Protein AF-A0AAF0ZGZ5-F1 (afdb_monomer)

Solvent-accessible surface area (backbone atoms only — not comparable to full-atom values): 4679 Å² total; per-residue (Å²): 114,68,68,62,56,51,60,70,40,89,78,68,78,71,88,47,71,77,56,44,67,52,43,58,57,54,41,50,35,44,74,71,61,78,50,84,91,77,93,70,59,74,95,71,39,62,65,47,58,83,79,44,96,63,59,67,68,60,42,47,56,33,31,50,75,71,70,44,83,66,88,126

Structure (mmCIF, N/CA/C/O backbone):
data_AF-A0AAF0ZGZ5-F1
#
_entry.id   AF-A0AAF0ZGZ5-F1
#
loop_
_atom_site.group_PDB
_atom_site.id
_atom_site.type_symbol
_atom_site.label_atom_id
_atom_site.label_alt_id
_atom_site.label_comp_id
_atom_site.label_asym_id
_atom_site.label_entity_id
_atom_site.label_seq_id
_atom_site.pdbx_PDB_ins_code
_atom_site.Cartn_x
_atom_site.Cartn_y
_atom_site.Cartn_z
_atom_site.occupancy
_atom_site.B_iso_or_equiv
_atom_site.auth_seq_id
_atom_site.auth_comp_id
_atom_site.auth_asym_id
_atom_site.auth_atom_id
_atom_site.pdbx_PDB_model_num
ATOM 1 N N . GLN A 1 1 ? 5.593 3.495 1.424 1.00 58.12 1 GLN A N 1
ATOM 2 C CA . GLN A 1 1 ? 5.621 2.601 2.609 1.00 58.12 1 GLN A CA 1
ATOM 3 C C . GLN A 1 1 ? 4.866 3.175 3.812 1.00 58.12 1 GLN A C 1
ATOM 5 O O . GLN A 1 1 ? 4.132 2.426 4.447 1.00 58.12 1 GLN A O 1
ATOM 10 N N . ALA A 1 2 ? 4.957 4.485 4.083 1.00 68.94 2 ALA A N 1
ATOM 11 C CA . ALA A 1 2 ? 4.280 5.134 5.217 1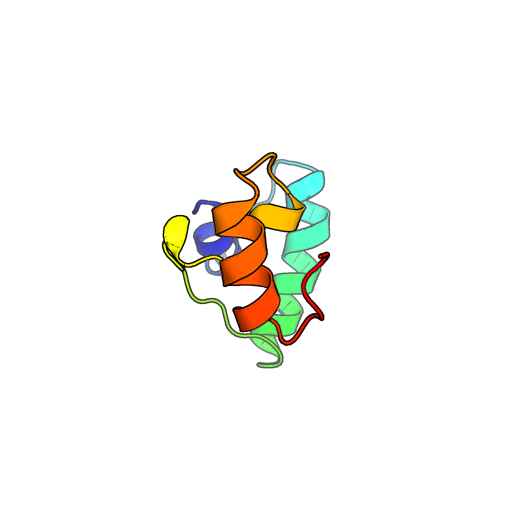.00 68.94 2 ALA A CA 1
ATOM 12 C C . ALA A 1 2 ? 2.770 4.831 5.334 1.00 68.94 2 ALA A C 1
ATOM 14 O O . ALA A 1 2 ? 2.279 4.585 6.429 1.00 68.94 2 ALA A O 1
ATOM 15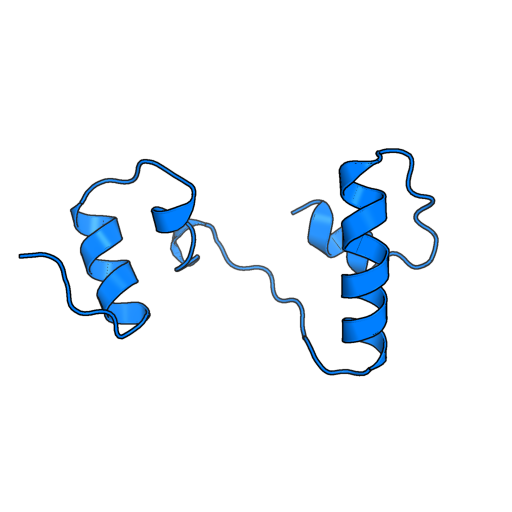 N N . SER A 1 3 ? 2.038 4.768 4.219 1.00 72.31 3 SER A N 1
ATOM 16 C CA . SER A 1 3 ? 0.583 4.557 4.233 1.00 72.31 3 SER A CA 1
ATOM 17 C C . SER A 1 3 ? 0.147 3.197 4.793 1.00 72.31 3 SER A C 1
ATOM 19 O O . SER A 1 3 ? -0.870 3.128 5.474 1.00 72.31 3 SER A O 1
ATOM 21 N N . ILE A 1 4 ? 0.916 2.125 4.556 1.00 79.62 4 ILE A N 1
ATOM 22 C CA . ILE A 1 4 ? 0.603 0.786 5.092 1.00 79.62 4 ILE A CA 1
ATOM 23 C C . ILE A 1 4 ? 0.805 0.772 6.611 1.00 79.62 4 ILE A C 1
ATOM 25 O O . ILE A 1 4 ? -0.036 0.253 7.341 1.00 79.62 4 ILE A O 1
ATOM 29 N N . LEU A 1 5 ? 1.899 1.374 7.087 1.00 80.69 5 LEU A N 1
ATOM 30 C CA . LEU A 1 5 ? 2.184 1.509 8.518 1.00 80.69 5 LEU A CA 1
ATOM 31 C C . LEU A 1 5 ? 1.104 2.340 9.222 1.00 80.69 5 LEU A C 1
ATOM 33 O O . LEU A 1 5 ? 0.615 1.946 10.275 1.00 80.69 5 LEU A O 1
ATOM 37 N N . ILE A 1 6 ? 0.678 3.445 8.605 1.00 80.38 6 ILE A N 1
ATOM 38 C CA . ILE A 1 6 ? -0.395 4.307 9.115 1.00 80.38 6 ILE A CA 1
ATOM 39 C C . ILE A 1 6 ? -1.740 3.564 9.171 1.00 80.38 6 ILE A C 1
ATOM 41 O O . ILE A 1 6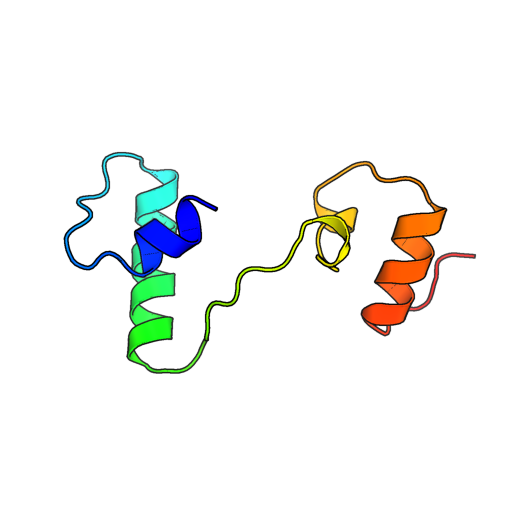 ? -2.451 3.668 10.167 1.00 80.38 6 ILE A O 1
ATOM 45 N N . ALA A 1 7 ? -2.084 2.779 8.146 1.00 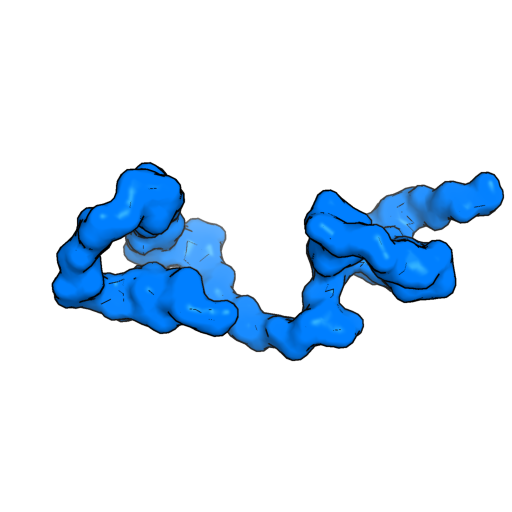78.88 7 ALA A N 1
ATOM 46 C CA . ALA A 1 7 ? -3.321 1.995 8.129 1.00 78.88 7 ALA A CA 1
ATOM 47 C C . ALA A 1 7 ? -3.361 0.922 9.232 1.00 78.88 7 ALA A C 1
ATOM 49 O O . ALA A 1 7 ? -4.423 0.659 9.794 1.00 78.88 7 ALA A O 1
ATOM 50 N N . LYS A 1 8 ? -2.207 0.330 9.567 1.00 78.81 8 LYS A N 1
ATOM 51 C CA . LYS A 1 8 ? -2.080 -0.651 10.657 1.00 78.81 8 LYS A CA 1
ATOM 52 C C . LYS A 1 8 ? -1.996 -0.013 12.046 1.00 78.81 8 LYS A C 1
ATOM 54 O O . LYS A 1 8 ? -2.279 -0.684 13.034 1.00 78.81 8 LYS A O 1
ATOM 59 N N . ASN A 1 9 ? -1.617 1.259 12.143 1.00 79.88 9 ASN A N 1
ATOM 60 C CA . ASN A 1 9 ? -1.490 1.944 13.422 1.00 79.88 9 ASN A CA 1
ATOM 61 C C . ASN A 1 9 ? -2.871 2.376 13.945 1.00 79.88 9 ASN A C 1
ATOM 63 O O . ASN A 1 9 ? -3.532 3.257 13.389 1.00 79.88 9 ASN A O 1
ATOM 67 N N . SER A 1 10 ? -3.307 1.762 15.045 1.00 72.94 10 SER A N 1
ATOM 68 C CA . SER A 1 10 ? -4.582 2.073 15.695 1.00 72.94 10 SER A CA 1
ATOM 69 C C . SER A 1 10 ? -4.605 3.451 16.365 1.00 72.94 10 SER A C 1
ATOM 71 O O . SER A 1 10 ? -5.691 4.024 16.468 1.00 72.94 10 SER A O 1
ATOM 73 N N . VAL A 1 11 ? -3.434 3.975 16.748 1.00 76.38 11 VAL A N 1
ATOM 74 C CA . VAL A 1 11 ? -3.204 5.183 17.566 1.00 76.38 11 VAL A CA 1
ATOM 75 C C . VAL A 1 11 ? -2.802 6.402 16.718 1.00 76.38 11 VAL A C 1
ATOM 77 O O . VAL A 1 11 ? -2.681 7.513 17.229 1.00 76.38 11 VAL A O 1
ATOM 80 N N . TYR A 1 12 ? -2.588 6.236 15.408 1.00 77.12 12 TYR A N 1
ATOM 81 C CA . TYR A 1 12 ? -2.203 7.347 14.537 1.00 77.12 12 TYR A CA 1
ATOM 82 C C . TYR A 1 12 ? -3.321 8.400 14.464 1.00 77.12 12 TYR A C 1
ATOM 84 O O . TYR A 1 12 ? -4.387 8.150 13.904 1.00 77.12 12 TYR A O 1
ATOM 92 N N . ASN A 1 13 ? -3.053 9.581 15.029 1.00 67.75 13 ASN A N 1
ATOM 93 C CA . ASN A 1 13 ? -3.960 10.724 15.011 1.00 67.75 13 ASN A CA 1
ATOM 94 C C . ASN A 1 13 ? -3.623 11.619 13.806 1.00 67.75 13 ASN A C 1
ATOM 96 O O . ASN A 1 13 ? -2.534 12.193 13.707 1.00 67.75 13 ASN A O 1
ATOM 100 N N . GLU A 1 14 ? -4.523 11.655 12.829 1.00 70.25 14 GLU A N 1
ATOM 101 C CA . GLU A 1 14 ? -4.216 12.053 11.456 1.00 70.25 14 GLU A CA 1
ATOM 102 C C . GLU A 1 14 ? -4.077 13.570 11.285 1.00 70.25 14 GLU A C 1
ATOM 104 O O . GLU A 1 14 ? -5.063 14.298 11.174 1.00 70.25 14 GLU A O 1
ATOM 109 N N . LYS A 1 15 ? -2.837 14.069 11.200 1.00 79.25 15 LYS A N 1
ATOM 110 C CA . LYS A 1 15 ? -2.562 15.517 11.097 1.00 79.25 15 LYS A CA 1
ATOM 111 C C . LYS A 1 15 ? -2.688 16.102 9.678 1.00 79.25 15 LYS A C 1
ATOM 113 O O . LYS A 1 15 ? -2.701 17.319 9.527 1.00 79.25 15 LYS A O 1
ATOM 118 N N . LYS A 1 16 ? -2.776 15.276 8.621 1.00 83.31 16 LYS A N 1
ATOM 119 C CA . LYS A 1 16 ? -2.871 15.730 7.212 1.00 83.31 16 LYS A CA 1
ATOM 120 C C . LYS A 1 16 ? -4.227 15.388 6.588 1.00 83.31 16 LYS A C 1
ATOM 122 O O . LYS A 1 16 ? -4.621 14.225 6.565 1.00 83.31 16 LYS A O 1
ATOM 127 N N . ARG A 1 17 ? -4.893 16.382 5.978 1.00 82.19 17 ARG A N 1
ATOM 128 C CA . ARG A 1 17 ? -6.248 16.258 5.389 1.00 82.19 17 ARG A CA 1
ATOM 129 C C . ARG A 1 17 ? -6.403 15.086 4.410 1.00 82.19 17 ARG A C 1
ATOM 131 O O . ARG A 1 17 ? -7.372 14.343 4.514 1.00 82.19 17 ARG A O 1
ATOM 138 N N . HIS A 1 18 ? -5.472 14.917 3.467 1.00 82.38 18 HIS A N 1
ATOM 139 C CA . HIS A 1 18 ? -5.573 13.872 2.437 1.00 82.38 18 HIS A CA 1
ATOM 140 C C . HIS A 1 18 ? -5.375 12.453 2.990 1.00 82.38 18 HIS A C 1
ATOM 142 O O . HIS A 1 18 ? -5.947 11.509 2.451 1.00 82.38 18 HIS A O 1
ATOM 148 N N . ILE A 1 19 ? -4.596 12.304 4.069 1.00 81.88 19 ILE A N 1
ATOM 149 C CA . ILE A 1 19 ? -4.437 11.027 4.778 1.00 81.88 19 ILE A CA 1
ATOM 150 C C . ILE A 1 19 ? -5.738 10.725 5.525 1.00 81.88 19 ILE A C 1
ATOM 152 O O . ILE A 1 19 ? -6.303 9.654 5.323 1.00 81.88 19 ILE A O 1
ATOM 156 N N . ARG A 1 20 ? -6.284 11.735 6.221 1.00 82.12 20 ARG A N 1
ATOM 157 C CA . ARG A 1 20 ? -7.499 11.610 7.032 1.00 82.12 20 ARG A CA 1
ATOM 158 C C . ARG A 1 20 ? -8.705 11.055 6.287 1.00 82.12 20 ARG A C 1
ATOM 160 O O . ARG A 1 20 ? -9.395 10.157 6.755 1.00 82.12 20 ARG A O 1
ATOM 167 N N . ILE A 1 21 ? -8.963 11.591 5.097 1.00 79.62 21 ILE A N 1
ATOM 168 C CA . ILE A 1 21 ? -10.118 11.175 4.290 1.00 79.62 21 ILE A CA 1
ATOM 169 C C . ILE A 1 21 ? -9.997 9.701 3.875 1.00 79.62 21 ILE A C 1
ATOM 171 O O . ILE A 1 21 ? -10.977 8.964 3.907 1.00 79.62 21 ILE A O 1
ATOM 175 N N . ARG A 1 22 ? -8.795 9.258 3.492 1.00 82.62 22 ARG A N 1
ATOM 176 C CA . ARG A 1 22 ? -8.581 7.912 2.941 1.00 82.62 22 ARG A CA 1
ATOM 177 C C . ARG A 1 22 ? -8.406 6.850 4.024 1.00 82.62 22 ARG A C 1
ATOM 179 O O . ARG A 1 22 ? -8.817 5.711 3.825 1.00 82.62 22 ARG A O 1
ATOM 186 N N . HIS A 1 23 ? -7.809 7.199 5.161 1.00 83.81 23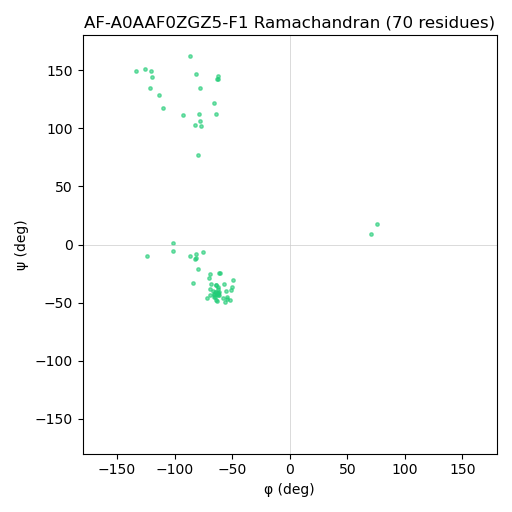 HIS A N 1
ATOM 187 C CA . HIS A 1 23 ? -7.519 6.254 6.239 1.00 83.81 23 HIS A CA 1
ATOM 188 C C . HIS A 1 23 ? -8.769 5.685 6.885 1.00 83.81 23 HIS A C 1
ATOM 190 O O . HIS A 1 23 ? -8.818 4.476 7.081 1.00 83.81 23 HIS A O 1
ATOM 196 N N . SER A 1 24 ? -9.786 6.513 7.148 1.00 83.75 24 SER A N 1
ATOM 197 C CA . SER A 1 24 ? -11.034 6.046 7.764 1.00 83.75 24 SER A CA 1
ATOM 198 C C . SER A 1 24 ? -11.679 4.917 6.948 1.00 83.75 24 SER A C 1
ATOM 200 O O . SER A 1 24 ? -11.936 3.836 7.481 1.00 83.75 24 SER A O 1
ATOM 202 N N . ALA A 1 25 ? -11.822 5.115 5.631 1.00 87.38 25 ALA A N 1
ATOM 203 C CA . ALA A 1 25 ? -12.382 4.112 4.727 1.00 87.38 25 ALA A CA 1
ATOM 204 C C . ALA A 1 25 ? -11.518 2.840 4.664 1.00 87.38 25 ALA A C 1
ATOM 206 O O . ALA A 1 25 ? -12.020 1.732 4.841 1.00 87.38 25 ALA A O 1
ATOM 207 N N . VAL A 1 26 ? -10.199 2.982 4.483 1.00 88.38 26 VAL A N 1
ATOM 208 C CA . VAL A 1 26 ? -9.274 1.835 4.422 1.00 88.38 26 VAL A CA 1
ATOM 209 C C . VAL A 1 26 ? -9.270 1.048 5.737 1.00 88.38 26 VAL A C 1
ATOM 211 O O . VAL A 1 26 ? -9.299 -0.180 5.717 1.00 88.38 26 VAL A O 1
ATOM 214 N N . LYS A 1 27 ? -9.284 1.726 6.890 1.00 86.69 27 LYS A N 1
ATOM 215 C CA . LYS A 1 27 ? -9.324 1.099 8.219 1.00 86.69 27 LYS A CA 1
ATOM 216 C C . LYS A 1 27 ? -10.627 0.335 8.440 1.00 86.69 27 LYS A C 1
ATOM 218 O O . LYS A 1 27 ? -10.588 -0.758 8.998 1.00 86.69 27 LYS A O 1
ATOM 223 N N . GLN A 1 28 ? -11.766 0.877 8.007 1.00 89.69 28 GLN A N 1
ATOM 224 C CA . GLN A 1 28 ? -13.053 0.178 8.067 1.00 89.69 28 GLN A CA 1
ATOM 225 C C . GLN A 1 28 ? -13.053 -1.076 7.188 1.00 89.69 28 GLN A C 1
ATOM 227 O O . GLN A 1 28 ? -13.389 -2.150 7.676 1.00 89.69 28 GLN A O 1
ATOM 232 N N . LEU A 1 29 ? -12.597 -0.975 5.937 1.00 92.25 29 LEU A N 1
ATOM 233 C CA . LEU A 1 29 ? -12.518 -2.121 5.025 1.00 92.25 29 LEU A CA 1
ATOM 234 C C . LEU A 1 29 ? -11.575 -3.217 5.540 1.00 92.25 29 LEU A C 1
ATOM 236 O O . LEU A 1 29 ? -11.878 -4.399 5.400 1.00 92.25 29 LEU A O 1
ATOM 240 N N . LEU A 1 30 ? -10.467 -2.836 6.184 1.00 91.00 30 LEU A N 1
ATOM 241 C CA . LEU A 1 30 ? -9.568 -3.776 6.859 1.00 91.00 30 LEU A CA 1
ATOM 242 C C . LEU A 1 30 ? -10.235 -4.461 8.053 1.00 91.00 30 LEU A C 1
ATOM 244 O O . LEU A 1 30 ? -10.088 -5.667 8.214 1.00 91.00 30 LEU A O 1
ATOM 248 N N . LYS A 1 31 ? -10.976 -3.713 8.882 1.00 89.06 31 LYS A N 1
ATOM 249 C CA . LYS A 1 31 ? -11.722 -4.276 10.021 1.00 89.06 31 LYS A CA 1
ATOM 250 C C . LYS A 1 31 ? -12.799 -5.261 9.576 1.00 89.06 31 LYS A C 1
ATOM 252 O O . LYS A 1 31 ? -12.997 -6.268 10.239 1.00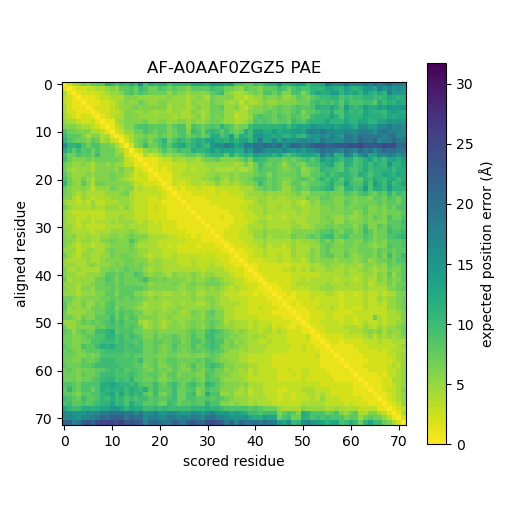 89.06 31 LYS A O 1
ATOM 257 N N . LEU A 1 32 ? -13.472 -4.966 8.466 1.00 93.50 32 LEU A N 1
ATOM 258 C CA . LEU A 1 32 ? -14.470 -5.848 7.861 1.00 93.50 32 LEU A CA 1
ATOM 259 C C . LEU A 1 32 ? -13.838 -7.043 7.125 1.00 93.50 32 LEU A C 1
ATOM 261 O O . LEU A 1 32 ? -14.563 -7.908 6.651 1.00 93.50 32 LEU A O 1
ATOM 265 N N . GLY A 1 33 ? -12.507 -7.087 6.989 1.00 92.88 33 GLY A N 1
ATOM 266 C CA . GLY A 1 33 ? -11.798 -8.151 6.274 1.00 92.88 33 GLY A CA 1
ATOM 267 C C . GLY A 1 33 ? -11.981 -8.125 4.752 1.00 92.88 33 GLY A C 1
ATOM 268 O O . GLY A 1 33 ? -11.547 -9.050 4.076 1.00 92.88 33 GLY A O 1
ATOM 269 N N . VAL A 1 34 ? -12.589 -7.069 4.201 1.00 96.56 34 VAL A N 1
ATOM 270 C CA . VAL A 1 34 ? -12.874 -6.934 2.760 1.00 96.56 34 VAL A CA 1
ATOM 271 C C . VAL A 1 34 ? -11.589 -6.774 1.951 1.00 96.56 34 VAL A C 1
ATOM 273 O O . VAL A 1 34 ? -11.493 -7.244 0.821 1.00 96.56 34 VAL A O 1
ATOM 276 N N . ILE A 1 35 ? -10.589 -6.102 2.524 1.00 93.25 35 ILE A N 1
ATOM 277 C CA . ILE A 1 35 ? -9.292 -5.875 1.885 1.00 93.25 35 ILE A CA 1
ATOM 278 C C . ILE A 1 35 ? -8.163 -6.363 2.789 1.00 93.25 35 ILE A C 1
ATOM 280 O O . ILE A 1 35 ? -8.256 -6.297 4.012 1.00 93.25 35 ILE A O 1
ATOM 284 N N . SER A 1 36 ? -7.055 -6.783 2.182 1.00 91.25 36 SER A N 1
ATOM 285 C CA . SER A 1 36 ? -5.794 -7.051 2.876 1.00 91.25 36 SER A CA 1
ATOM 286 C C . SER A 1 36 ? -4.690 -6.156 2.314 1.00 91.25 36 SER A C 1
ATOM 288 O O . SER A 1 36 ? -4.719 -5.757 1.151 1.00 91.25 36 SER A O 1
ATOM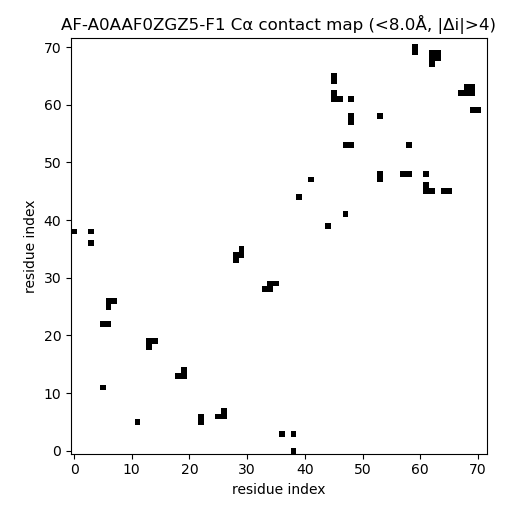 290 N N . LEU A 1 37 ? -3.715 -5.796 3.151 1.00 88.81 37 LEU A N 1
ATOM 291 C CA . LEU A 1 37 ? -2.592 -4.950 2.741 1.00 88.81 37 LEU A CA 1
ATOM 292 C C . LEU A 1 37 ? -1.296 -5.755 2.710 1.00 88.81 37 LEU A C 1
ATOM 294 O O . LEU A 1 37 ? -0.802 -6.190 3.754 1.00 88.81 37 LEU A O 1
ATOM 298 N N . LYS A 1 38 ? -0.701 -5.862 1.520 1.00 89.38 38 LYS A N 1
ATOM 299 C CA . LYS A 1 38 ? 0.633 -6.423 1.297 1.00 89.38 38 LYS A CA 1
ATOM 300 C C . LYS A 1 38 ? 1.523 -5.384 0.629 1.00 89.38 38 LYS A C 1
ATOM 302 O O . LYS A 1 38 ? 1.117 -4.720 -0.319 1.00 89.38 38 LYS A O 1
ATOM 307 N N . TYR A 1 39 ? 2.744 -5.243 1.132 1.00 88.44 39 TYR A N 1
ATOM 308 C CA . TYR A 1 39 ? 3.755 -4.441 0.459 1.00 88.44 39 TYR A CA 1
ATOM 309 C C . TYR A 1 39 ? 4.344 -5.224 -0.718 1.00 88.44 39 TYR A C 1
ATOM 311 O O . TYR A 1 39 ? 4.695 -6.397 -0.573 1.00 88.44 39 TYR A O 1
ATOM 319 N N . LEU A 1 40 ? 4.471 -4.554 -1.862 1.00 89.06 40 LEU A N 1
ATOM 320 C CA . LEU A 1 40 ? 5.158 -5.053 -3.045 1.00 89.06 40 LEU A CA 1
ATOM 321 C C . LEU A 1 40 ? 6.319 -4.118 -3.376 1.00 89.06 40 LEU A C 1
ATOM 323 O O . LEU A 1 40 ? 6.226 -2.902 -3.198 1.00 89.06 40 LEU A O 1
ATOM 327 N N . TRP A 1 41 ? 7.412 -4.699 -3.860 1.00 89.19 41 TRP A N 1
ATOM 328 C CA . TRP A 1 41 ? 8.522 -3.942 -4.431 1.00 89.19 41 TRP A CA 1
ATOM 329 C C . TRP A 1 41 ? 8.045 -3.166 -5.662 1.00 89.19 41 TRP A C 1
ATOM 331 O O . TRP A 1 41 ? 7.194 -3.671 -6.393 1.00 89.19 41 TRP A O 1
ATOM 341 N N . SER A 1 42 ? 8.586 -1.963 -5.899 1.00 84.19 42 SER A N 1
ATOM 342 C CA . SER A 1 42 ? 8.126 -1.078 -6.989 1.00 84.19 42 SER A CA 1
ATOM 343 C C . SER A 1 42 ? 8.175 -1.771 -8.352 1.00 84.19 42 SER A C 1
ATOM 345 O O . SER A 1 42 ? 7.228 -1.676 -9.118 1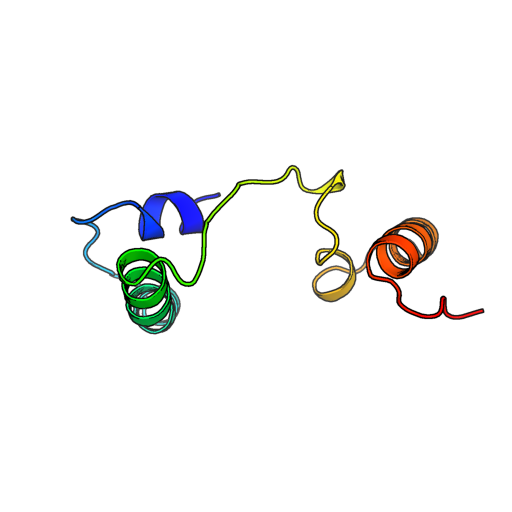.00 84.19 42 SER A O 1
ATOM 347 N N . GLU A 1 43 ? 9.224 -2.555 -8.607 1.00 83.62 43 GLU A N 1
ATOM 348 C CA . GLU A 1 43 ? 9.396 -3.339 -9.840 1.00 83.62 43 GLU A CA 1
ATOM 349 C C . GLU A 1 43 ? 8.290 -4.379 -10.066 1.00 83.62 43 GLU A C 1
ATOM 351 O O . GLU A 1 43 ? 8.028 -4.782 -11.193 1.00 83.62 43 GLU A O 1
ATOM 356 N N . ARG A 1 44 ? 7.626 -4.817 -8.992 1.00 86.31 44 ARG A N 1
ATOM 357 C CA . ARG A 1 44 ? 6.523 -5.783 -9.031 1.00 86.31 44 ARG A CA 1
ATOM 358 C C . ARG A 1 44 ? 5.154 -5.117 -8.901 1.00 86.31 44 ARG A C 1
ATOM 360 O O . ARG A 1 44 ? 4.147 -5.820 -8.834 1.00 86.31 44 ARG A O 1
ATOM 367 N N . ASN A 1 45 ? 5.091 -3.787 -8.806 1.00 88.75 45 ASN A N 1
ATOM 368 C CA . ASN A 1 45 ? 3.824 -3.085 -8.689 1.00 88.75 45 ASN A CA 1
ATOM 369 C C . ASN A 1 45 ? 3.202 -2.896 -10.072 1.00 88.75 45 ASN A C 1
ATOM 371 O O . ASN A 1 45 ? 3.577 -1.991 -10.814 1.00 88.75 45 ASN A O 1
ATOM 375 N N . LEU A 1 46 ? 2.201 -3.718 -10.384 1.00 89.94 46 LEU A N 1
ATOM 376 C CA . LEU A 1 46 ? 1.508 -3.655 -11.666 1.00 89.94 46 LEU A CA 1
ATOM 377 C C . LEU A 1 46 ? 0.906 -2.273 -11.932 1.00 89.94 46 LEU A C 1
ATOM 379 O O . LEU A 1 46 ? 0.910 -1.851 -13.073 1.00 89.94 46 LEU A O 1
ATOM 383 N N . ALA A 1 47 ? 0.440 -1.546 -10.911 1.00 89.25 47 ALA A N 1
ATOM 384 C CA . ALA A 1 47 ? -0.228 -0.252 -11.079 1.00 89.25 47 ALA A CA 1
ATOM 385 C C . ALA A 1 47 ? 0.723 0.950 -11.270 1.00 89.25 47 ALA A C 1
ATOM 387 O O . ALA A 1 47 ? 0.263 2.050 -11.578 1.00 89.25 47 ALA A O 1
ATOM 388 N N . ASP A 1 48 ? 2.040 0.775 -11.103 1.00 90.50 48 ASP A N 1
ATOM 389 C CA . ASP A 1 48 ? 3.022 1.856 -11.281 1.00 90.50 48 ASP A CA 1
ATOM 390 C C . ASP A 1 48 ? 2.941 2.569 -12.656 1.00 90.50 48 ASP A C 1
ATOM 392 O O . ASP A 1 48 ? 2.907 3.802 -12.657 1.00 90.50 48 ASP A O 1
ATOM 396 N N . PRO A 1 49 ? 2.828 1.865 -13.803 1.00 90.75 49 PRO A N 1
ATOM 397 C CA . PRO A 1 49 ? 2.584 2.445 -15.129 1.00 90.75 49 PRO A CA 1
ATOM 398 C C . PRO A 1 49 ? 1.434 3.449 -15.205 1.00 90.75 49 PRO A C 1
ATOM 400 O O . PRO A 1 49 ? 1.477 4.365 -16.016 1.00 90.75 49 PRO A O 1
ATOM 403 N N . MET A 1 50 ? 0.400 3.290 -14.373 1.00 88.69 50 MET A N 1
ATOM 404 C CA . MET A 1 50 ? -0.771 4.173 -14.385 1.00 88.69 50 MET A CA 1
ATOM 405 C C . MET A 1 50 ? -0.540 5.482 -13.621 1.00 88.69 50 MET A C 1
ATOM 407 O O . MET A 1 50 ? -1.363 6.390 -13.686 1.00 88.69 50 MET A O 1
ATOM 411 N N . THR A 1 51 ? 0.549 5.576 -12.856 1.00 90.19 51 THR A N 1
ATOM 412 C CA . THR A 1 51 ? 0.847 6.724 -11.980 1.00 90.19 51 THR A CA 1
ATOM 413 C C . THR A 1 51 ? 2.198 7.370 -12.273 1.00 90.19 51 THR A C 1
ATOM 415 O O . THR A 1 51 ? 2.493 8.440 -11.740 1.00 90.19 51 THR A O 1
ATOM 418 N N . LYS A 1 52 ? 3.022 6.737 -13.115 1.00 89.69 52 LYS A N 1
ATOM 419 C CA . LYS A 1 52 ? 4.392 7.139 -13.441 1.00 89.69 52 LYS A CA 1
ATOM 420 C C . LYS A 1 52 ? 4.615 7.092 -14.952 1.00 89.69 52 LYS A C 1
ATOM 422 O O . LYS A 1 52 ? 4.078 6.229 -15.637 1.00 89.69 52 LYS A O 1
ATOM 427 N N . GLY A 1 53 ? 5.492 7.957 -15.458 1.00 90.19 53 GLY A N 1
ATOM 428 C CA . GLY A 1 53 ? 5.982 7.888 -16.838 1.00 90.19 53 GLY A CA 1
ATOM 429 C C . GLY A 1 53 ? 7.074 6.828 -16.997 1.00 90.19 53 GLY A C 1
ATOM 430 O O . GLY A 1 53 ? 8.253 7.166 -17.012 1.00 90.19 53 GLY A O 1
ATOM 431 N N . LEU A 1 54 ? 6.696 5.550 -17.058 1.00 89.94 54 LEU A N 1
ATOM 432 C CA . LEU A 1 54 ? 7.635 4.439 -17.258 1.00 89.94 54 LEU A CA 1
ATOM 433 C C . LEU A 1 54 ? 7.913 4.176 -18.745 1.00 89.94 54 LEU A C 1
ATOM 435 O O . LEU A 1 54 ? 7.152 4.571 -19.627 1.00 89.94 54 LEU A O 1
ATOM 439 N N . THR A 1 55 ? 9.000 3.459 -19.033 1.00 91.94 55 THR A N 1
ATOM 440 C CA . THR A 1 55 ? 9.338 3.030 -20.396 1.00 91.94 55 THR A CA 1
ATOM 441 C C . THR A 1 55 ? 8.262 2.103 -20.960 1.00 91.94 55 THR A C 1
ATOM 443 O O . THR A 1 55 ? 7.775 1.216 -20.257 1.00 91.94 55 THR A O 1
ATOM 446 N N . ARG A 1 56 ? 7.961 2.222 -22.262 1.00 90.50 56 ARG A N 1
ATOM 447 C CA . ARG A 1 56 ? 6.940 1.406 -22.953 1.00 90.50 56 ARG A CA 1
ATOM 448 C C . ARG A 1 56 ? 7.088 -0.099 -22.724 1.00 90.50 56 ARG A C 1
ATOM 450 O O . ARG A 1 56 ? 6.085 -0.779 -22.561 1.00 90.50 56 ARG A O 1
ATOM 457 N N . LYS A 1 57 ? 8.321 -0.611 -22.645 1.00 90.06 57 LYS A N 1
ATOM 458 C CA . LYS A 1 57 ? 8.584 -2.030 -22.359 1.00 90.06 57 LYS A CA 1
ATOM 459 C C . LYS A 1 57 ? 7.965 -2.481 -21.027 1.00 90.06 57 LYS A C 1
ATOM 461 O O . LYS A 1 57 ? 7.285 -3.497 -20.987 1.00 90.06 57 LYS A O 1
ATOM 466 N N . ILE A 1 58 ? 8.144 -1.693 -19.965 1.00 89.31 58 ILE A N 1
ATOM 467 C CA . ILE A 1 58 ? 7.598 -2.004 -18.635 1.00 89.31 58 ILE A CA 1
ATOM 468 C C . ILE A 1 58 ? 6.070 -1.932 -18.667 1.00 89.31 58 ILE A C 1
ATOM 470 O O . ILE A 1 58 ? 5.397 -2.787 -18.096 1.00 89.31 58 ILE A O 1
ATOM 474 N N . ILE A 1 59 ? 5.512 -0.948 -19.377 1.00 89.50 59 ILE A N 1
ATOM 475 C CA . ILE A 1 59 ? 4.060 -0.805 -19.567 1.00 89.50 59 ILE A CA 1
ATOM 476 C C . ILE A 1 59 ? 3.485 -2.026 -20.307 1.00 89.50 59 ILE A C 1
ATOM 478 O O . ILE A 1 59 ? 2.432 -2.543 -19.940 1.00 89.50 59 ILE A O 1
ATOM 482 N N . LEU A 1 60 ? 4.189 -2.539 -21.316 1.00 90.19 60 LEU A N 1
ATOM 483 C CA . LEU A 1 60 ? 3.776 -3.724 -22.066 1.00 90.19 60 LEU A CA 1
ATOM 484 C C . LEU A 1 60 ? 3.770 -4.988 -21.191 1.00 90.19 60 LEU A C 1
ATOM 486 O O . LEU A 1 60 ? 2.820 -5.766 -21.218 1.00 90.19 60 LEU A O 1
ATOM 490 N N . GLU A 1 61 ? 4.814 -5.191 -20.389 1.00 89.06 61 GLU A N 1
ATOM 491 C CA . GLU A 1 61 ? 4.913 -6.348 -19.491 1.00 89.06 61 GLU A CA 1
ATOM 492 C C . GLU A 1 61 ? 3.840 -6.304 -18.392 1.00 89.06 61 GLU A C 1
ATOM 494 O O . GLU A 1 61 ? 3.140 -7.288 -18.147 1.00 89.06 61 GLU A O 1
ATOM 499 N N . THR A 1 62 ? 3.654 -5.140 -17.771 1.00 89.44 62 THR A N 1
ATOM 500 C CA . THR A 1 62 ? 2.647 -4.938 -16.718 1.00 89.44 62 THR A CA 1
ATOM 501 C C . THR A 1 62 ? 1.212 -4.995 -17.243 1.00 89.44 62 THR A C 1
ATOM 503 O O . THR A 1 62 ? 0.368 -5.595 -16.581 1.00 89.44 62 THR A O 1
ATOM 506 N N . SER A 1 63 ? 0.922 -4.456 -18.434 1.00 89.56 63 SER A N 1
ATOM 507 C CA . SER A 1 63 ? -0.415 -4.538 -19.053 1.00 89.56 63 SER A CA 1
ATOM 508 C C . SER A 1 63 ? -0.835 -5.981 -19.337 1.00 89.56 63 SER A C 1
ATOM 510 O O . SER A 1 63 ? -1.957 -6.360 -19.002 1.00 89.56 63 SER A O 1
ATOM 512 N N . ARG A 1 64 ? 0.084 -6.824 -19.827 1.00 88.56 64 ARG A N 1
ATOM 513 C CA . ARG A 1 64 ? -0.146 -8.274 -19.948 1.00 88.56 64 ARG A CA 1
ATOM 514 C C . ARG A 1 64 ? -0.409 -8.922 -18.591 1.00 88.56 64 ARG A C 1
ATOM 516 O O . ARG A 1 64 ? -1.349 -9.699 -18.469 1.00 88.56 64 ARG A O 1
ATOM 523 N N . GLY A 1 65 ? 0.365 -8.562 -17.564 1.00 88.1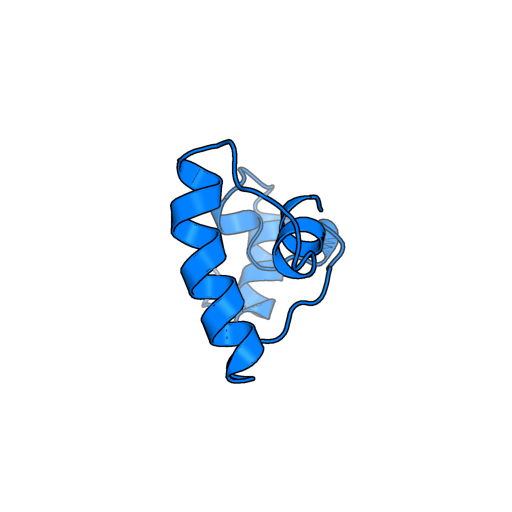2 65 GLY A N 1
ATOM 524 C CA . GLY A 1 65 ? 0.152 -9.029 -16.188 1.00 88.12 65 GLY A CA 1
ATOM 525 C C . GLY A 1 65 ? -1.204 -8.629 -15.589 1.00 88.12 65 GLY A C 1
ATOM 526 O O . GLY A 1 65 ? -1.707 -9.319 -14.709 1.00 88.12 65 GLY A O 1
ATOM 527 N N . MET A 1 66 ? -1.818 -7.549 -16.081 1.00 90.69 66 MET A N 1
ATOM 528 C CA . MET A 1 66 ? -3.180 -7.136 -15.721 1.00 90.69 66 MET A CA 1
ATOM 529 C C . MET A 1 66 ? -4.280 -7.796 -16.563 1.00 90.69 66 MET A C 1
ATOM 531 O O . MET A 1 66 ? -5.455 -7.621 -16.252 1.00 90.69 66 MET A O 1
ATOM 535 N N . GLY A 1 67 ? -3.933 -8.505 -17.642 1.00 91.19 67 GLY A N 1
ATOM 536 C CA . GLY A 1 67 ? -4.903 -9.013 -18.617 1.00 91.19 67 GLY A CA 1
ATOM 537 C C . GLY A 1 67 ? -5.449 -7.945 -19.571 1.00 91.19 67 GLY A C 1
ATOM 538 O O . GLY A 1 67 ? -6.487 -8.150 -20.197 1.00 91.19 67 GLY A O 1
ATOM 539 N N . LEU A 1 68 ? -4.774 -6.799 -19.690 1.00 90.25 68 LEU A N 1
ATOM 540 C CA . LEU A 1 68 ? -5.135 -5.760 -20.649 1.00 90.25 68 LEU A CA 1
ATOM 541 C C . LEU A 1 68 ? -4.586 -6.103 -22.033 1.00 90.25 68 LEU A C 1
ATOM 543 O O . LEU A 1 68 ? -3.497 -6.669 -22.163 1.00 90.25 68 LEU A O 1
ATOM 547 N N . LYS A 1 69 ? -5.320 -5.708 -23.079 1.00 88.88 69 LYS A N 1
ATOM 548 C CA . LYS A 1 69 ? -4.807 -5.788 -24.445 1.00 88.88 69 LYS A CA 1
ATOM 549 C C . LYS A 1 69 ? -3.629 -4.812 -24.573 1.00 88.88 69 LYS A C 1
ATOM 551 O O . LYS A 1 69 ? -3.823 -3.620 -24.317 1.00 88.88 69 LYS A O 1
ATOM 556 N N . PRO A 1 70 ? -2.427 -5.287 -24.938 1.00 78.19 70 PRO A N 1
ATOM 557 C CA . PRO A 1 70 ? -1.307 -4.394 -25.156 1.00 78.19 70 PRO A CA 1
ATOM 558 C C . PRO A 1 70 ? -1.611 -3.443 -26.318 1.00 78.19 70 PRO A C 1
ATOM 560 O O . PRO A 1 70 ? -2.275 -3.818 -27.283 1.00 78.19 70 PRO A O 1
ATOM 563 N N . ILE A 1 71 ? -1.172 -2.194 -26.175 1.00 74.25 71 ILE A N 1
ATOM 564 C CA . ILE A 1 71 ? -1.262 -1.193 -27.238 1.00 74.25 71 ILE A CA 1
ATOM 565 C C . ILE A 1 71 ? -0.123 -1.508 -28.208 1.00 74.25 71 ILE A C 1
ATOM 567 O O . ILE A 1 71 ? 1.043 -1.323 -27.847 1.00 74.25 71 ILE A O 1
ATOM 571 N N . ASP A 1 72 ? -0.487 -2.055 -29.366 1.00 61.47 72 ASP A N 1
ATOM 572 C CA . ASP A 1 72 ? 0.405 -2.258 -30.513 1.00 61.47 72 ASP A CA 1
ATOM 573 C C . ASP A 1 72 ? 0.733 -0.919 -31.196 1.00 61.47 72 ASP A C 1
ATOM 575 O O . ASP A 1 72 ? -0.183 -0.066 -31.307 1.00 61.47 72 ASP A O 1
#

Sequence (72 aa):
QASILIAKNSVYNEKKRHIRIRHSAVKQLLKLGVISLKYLWSERNLADPMTKGLTRKIILETSRGMGLKPID

Foldseek 3Di:
DVLVVQLPDPPDDDPDPVSVVVSVVSNVCVVVVVDDDDDDDPLPPLCCVVVDDDDLVSVQVSCVVVVHDRDD

pLDDT: mean 84.9, std 7.58, range [58.12, 96.56]

Mean predicted aligned error: 6.43 Å

Radius of gyration: 15.73 Å; Cα contacts (8 Å, |Δi|>4): 36; chains: 1; bounding box: 24×25×48 Å

Secondary structure (DSSP, 8-state):
-HHHHHHH-SS----SHHHHHHHHHHHHHHHTTS-------GGG-TTGGGTS---HHHHHHHHHHTTPPP--

Organism: Solanum verrucosum (NCBI:txid315347)